Protein AF-A0A540VCS0-F1 (afdb_monomer_lite)

Sequence (58 aa):
MPRLRRLSGPEVIGILKGFGFAVHAQSGSHVKLRRLSPGGQKQTLTIPSCPEAWPFTR

pLDDT: mean 80.7, std 14.21, range [42.25, 93.06]

Secondary structure (DSSP, 8-state):
---PPPPPHHHHHHHHHHTT-EEEEEETTEEEEEEE-TTS-EEEEEEE---S------

Foldseek 3Di:
DDDPDDDAQVRVVVVVVVVQWDFDDDDVQKTWTWHQDPVRDIDIDIDGNPDPDDDPDD

Organism: NCBI:txid1204385

Structure (mmCIF, N/CA/C/O backbone):
data_AF-A0A540VCS0-F1
#
_entry.id   AF-A0A540VCS0-F1
#
loop_
_atom_site.group_PDB
_atom_site.id
_atom_site.type_symbol
_atom_site.label_atom_id
_atom_site.label_alt_id
_atom_site.label_comp_id
_atom_site.label_asym_id
_atom_site.label_entity_id
_atom_site.label_seq_id
_atom_site.pdbx_PDB_ins_code
_atom_site.Cartn_x
_atom_site.Cartn_y
_atom_site.Cartn_z
_atom_site.occupancy
_atom_site.B_iso_or_equiv
_atom_site.auth_seq_id
_atom_site.auth_comp_id
_atom_site.auth_asym_id
_atom_site.auth_atom_id
_atom_site.pdbx_PDB_model_num
ATOM 1 N N . MET A 1 1 ? 14.142 -27.400 -5.218 1.00 58.94 1 MET A N 1
ATOM 2 C CA . MET A 1 1 ? 13.830 -26.157 -4.477 1.00 58.94 1 MET A CA 1
ATOM 3 C C . MET A 1 1 ? 12.996 -25.259 -5.381 1.00 58.94 1 MET A C 1
ATOM 5 O O . MET A 1 1 ? 13.478 -24.940 -6.465 1.00 58.94 1 MET 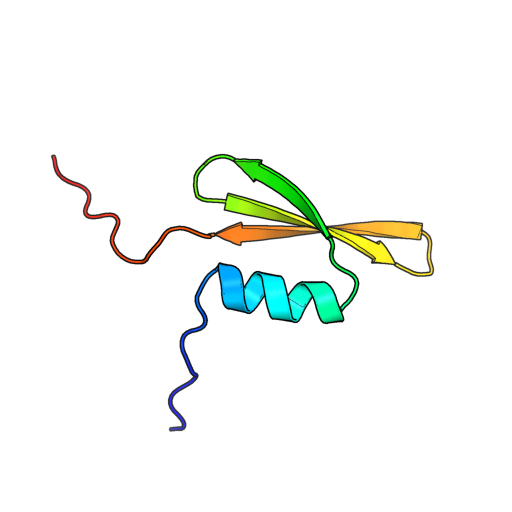A O 1
ATOM 9 N N . PRO A 1 2 ? 11.746 -24.918 -5.027 1.00 66.38 2 PRO A N 1
ATOM 10 C CA . PRO A 1 2 ? 10.930 -24.042 -5.859 1.00 66.38 2 PRO A CA 1
ATOM 11 C C . PRO A 1 2 ? 11.562 -22.646 -5.880 1.00 66.38 2 PRO A C 1
ATOM 13 O O . PRO A 1 2 ? 11.851 -22.071 -4.833 1.00 66.38 2 PRO A O 1
ATOM 16 N N . ARG A 1 3 ? 11.824 -22.113 -7.077 1.00 69.31 3 ARG A N 1
ATOM 17 C CA . ARG A 1 3 ? 12.314 -20.741 -7.237 1.00 69.31 3 ARG A CA 1
ATOM 18 C C . ARG A 1 3 ? 11.179 -19.802 -6.824 1.00 69.31 3 ARG A C 1
ATOM 20 O O . ARG A 1 3 ? 10.174 -19.731 -7.530 1.00 69.31 3 ARG A O 1
ATOM 27 N N . LEU A 1 4 ? 11.307 -19.119 -5.682 1.00 78.25 4 LEU A N 1
ATOM 28 C CA . LEU A 1 4 ? 10.376 -18.044 -5.337 1.00 78.25 4 LEU A CA 1
ATOM 29 C C . LEU A 1 4 ? 10.433 -16.991 -6.446 1.00 78.25 4 LEU A C 1
ATOM 31 O O . LEU A 1 4 ? 11.513 -16.534 -6.828 1.00 78.25 4 LEU A O 1
ATOM 35 N N . ARG A 1 5 ? 9.265 -16.617 -6.973 1.00 80.25 5 ARG A N 1
ATOM 36 C CA . ARG A 1 5 ? 9.161 -15.518 -7.932 1.00 80.25 5 ARG A CA 1
ATOM 37 C C . ARG A 1 5 ? 9.649 -14.240 -7.256 1.00 80.25 5 ARG A C 1
ATOM 39 O O . ARG A 1 5 ? 9.147 -13.872 -6.196 1.00 80.25 5 ARG A O 1
ATOM 46 N N . ARG A 1 6 ? 10.610 -13.560 -7.882 1.00 80.31 6 ARG A N 1
ATOM 47 C CA . ARG A 1 6 ? 10.953 -12.185 -7.517 1.00 80.31 6 ARG A CA 1
ATOM 48 C C . ARG A 1 6 ? 9.784 -11.294 -7.911 1.00 80.31 6 ARG A C 1
ATOM 50 O O . 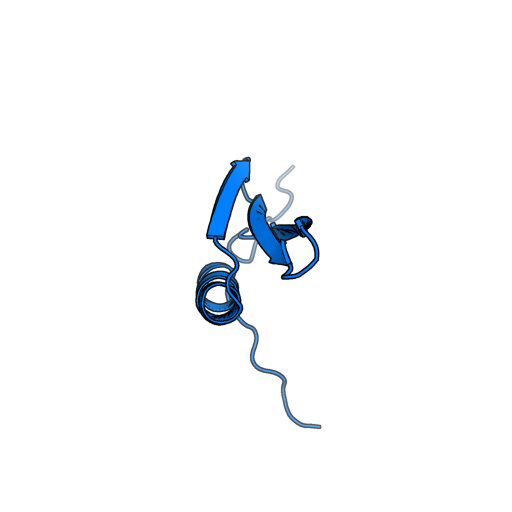ARG A 1 6 ? 9.411 -11.265 -9.078 1.00 80.31 6 ARG A O 1
ATOM 57 N N . LEU A 1 7 ? 9.205 -10.620 -6.926 1.00 82.75 7 LEU A N 1
ATOM 58 C CA . LEU A 1 7 ? 8.161 -9.627 -7.133 1.00 82.75 7 LEU A CA 1
ATOM 59 C C . LEU A 1 7 ? 8.813 -8.251 -7.215 1.00 82.75 7 LEU A C 1
ATOM 61 O O . LEU A 1 7 ? 9.656 -7.906 -6.385 1.00 82.75 7 LEU A O 1
ATOM 65 N N . SER A 1 8 ? 8.418 -7.469 -8.209 1.00 82.12 8 SER A N 1
ATOM 66 C CA . SER A 1 8 ? 8.797 -6.063 -8.311 1.00 82.12 8 SER A CA 1
ATOM 67 C C . SER A 1 8 ? 8.062 -5.214 -7.260 1.00 82.12 8 SER A C 1
ATOM 69 O O . SER A 1 8 ? 6.980 -5.572 -6.792 1.00 82.12 8 SER A O 1
ATOM 71 N N . GLY A 1 9 ? 8.628 -4.058 -6.893 1.00 82.44 9 GLY A N 1
ATOM 72 C CA . GLY A 1 9 ? 7.987 -3.088 -5.992 1.00 82.44 9 GLY A CA 1
ATOM 73 C C . GLY A 1 9 ? 6.497 -2.821 -6.294 1.00 82.44 9 GLY A C 1
ATOM 74 O O . GLY A 1 9 ? 5.677 -2.954 -5.382 1.00 82.44 9 GLY A O 1
ATOM 75 N N . PRO A 1 10 ? 6.098 -2.513 -7.548 1.00 84.62 10 PRO A N 1
ATOM 76 C CA . PRO A 1 10 ? 4.689 -2.312 -7.892 1.00 84.62 10 PRO A CA 1
ATOM 77 C C . PRO A 1 10 ? 3.824 -3.572 -7.740 1.00 84.62 10 PRO A C 1
ATOM 79 O O . PRO A 1 10 ? 2.672 -3.449 -7.322 1.00 84.62 10 PRO A O 1
ATOM 82 N N . GLU A 1 11 ? 4.351 -4.772 -8.008 1.00 88.06 11 GLU A N 1
ATOM 83 C CA . GLU A 1 11 ? 3.615 -6.026 -7.770 1.00 88.06 11 GLU A CA 1
ATOM 84 C C . GLU A 1 11 ? 3.334 -6.230 -6.278 1.00 88.06 11 GLU A C 1
ATOM 86 O O . GLU A 1 11 ? 2.204 -6.540 -5.896 1.00 88.06 11 GLU A O 1
ATOM 91 N N . VAL A 1 12 ? 4.327 -5.983 -5.418 1.00 87.12 12 VAL A N 1
ATOM 92 C CA . VAL A 1 12 ? 4.162 -6.057 -3.957 1.00 87.12 12 VAL A CA 1
ATOM 93 C C . VAL A 1 12 ? 3.121 -5.045 -3.474 1.00 87.12 12 VAL A C 1
ATOM 95 O O . VAL A 1 12 ? 2.258 -5.385 -2.665 1.00 87.12 12 VAL A O 1
ATOM 98 N N . ILE A 1 13 ? 3.145 -3.816 -3.997 1.00 88.12 13 ILE A N 1
ATOM 99 C CA . ILE A 1 13 ? 2.143 -2.789 -3.676 1.00 88.12 13 ILE A CA 1
ATOM 100 C C . ILE A 1 13 ? 0.743 -3.237 -4.115 1.00 88.12 13 ILE A C 1
ATOM 102 O O . ILE A 1 13 ? -0.211 -3.068 -3.356 1.00 88.12 13 ILE A O 1
ATOM 106 N N . GLY A 1 14 ? 0.606 -3.817 -5.310 1.00 90.31 14 GLY A N 1
ATOM 107 C CA . GLY A 1 14 ? -0.661 -4.350 -5.816 1.00 90.31 14 GLY A CA 1
ATOM 108 C C . GLY A 1 14 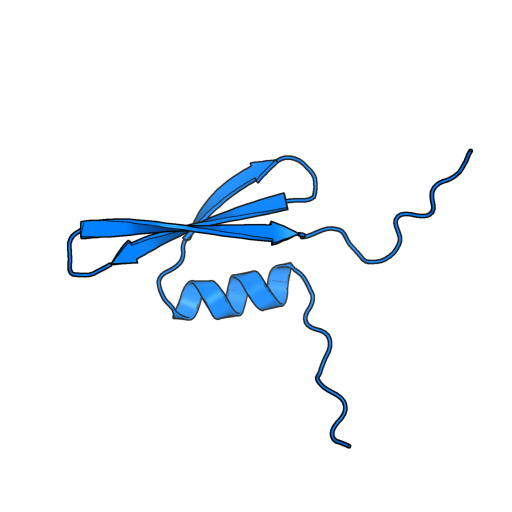? -1.239 -5.441 -4.914 1.00 90.31 14 GLY A C 1
ATOM 109 O O . GLY A 1 14 ? -2.412 -5.381 -4.550 1.00 90.31 14 GLY A O 1
ATOM 110 N N . ILE A 1 15 ? -0.399 -6.380 -4.477 1.00 90.75 15 ILE A N 1
ATOM 111 C CA . ILE A 1 15 ? -0.788 -7.435 -3.533 1.00 90.75 15 ILE A CA 1
ATOM 112 C C . ILE A 1 15 ? -1.223 -6.822 -2.195 1.00 90.75 15 ILE A C 1
ATOM 114 O O . ILE A 1 15 ? -2.295 -7.143 -1.684 1.00 90.75 15 ILE A O 1
ATOM 118 N N . LEU A 1 16 ? -0.434 -5.896 -1.639 1.00 90.38 16 LEU A N 1
ATOM 119 C CA . LEU A 1 16 ? -0.718 -5.273 -0.341 1.00 90.38 16 LEU A CA 1
ATOM 120 C C . LEU A 1 16 ? -1.987 -4.407 -0.356 1.00 90.38 16 LEU A C 1
ATOM 122 O O . LEU A 1 16 ? -2.688 -4.355 0.657 1.00 90.38 16 LEU A O 1
ATOM 126 N N . LYS A 1 17 ? -2.354 -3.814 -1.498 1.00 90.56 17 LYS A N 1
ATOM 127 C CA . LYS A 1 17 ? -3.658 -3.151 -1.669 1.00 90.56 17 LYS A CA 1
ATOM 128 C C . LYS A 1 17 ? -4.835 -4.092 -1.409 1.00 90.56 17 LYS A C 1
ATOM 130 O O . LYS A 1 17 ? -5.783 -3.686 -0.743 1.00 90.56 17 LYS A O 1
ATOM 135 N N . GLY A 1 18 ? -4.746 -5.356 -1.832 1.00 91.06 18 GLY A N 1
ATOM 136 C CA . GLY A 1 18 ? -5.762 -6.377 -1.540 1.00 91.06 18 GLY A CA 1
ATOM 137 C C . GLY A 1 18 ? -5.915 -6.689 -0.045 1.00 91.06 18 GLY A C 1
ATOM 138 O O . GLY A 1 18 ? -6.996 -7.049 0.406 1.00 91.06 18 GLY A O 1
ATOM 139 N N . PHE A 1 19 ? -4.865 -6.471 0.752 1.00 88.62 19 PHE A N 1
ATOM 140 C CA . PHE A 1 19 ? -4.887 -6.626 2.213 1.00 88.62 19 PHE A CA 1
ATOM 141 C C . PHE A 1 19 ? -5.335 -5.358 2.966 1.00 88.62 19 PHE A C 1
ATOM 143 O O . PHE A 1 19 ? -5.182 -5.280 4.193 1.00 88.62 19 PHE A O 1
ATOM 150 N N . GLY A 1 20 ? -5.848 -4.354 2.247 1.00 90.25 20 GLY A N 1
ATOM 151 C CA . GLY A 1 20 ? -6.314 -3.083 2.804 1.00 90.25 20 GLY A CA 1
ATOM 152 C C . GLY A 1 20 ? -5.209 -2.056 3.057 1.00 90.25 20 GLY A C 1
ATOM 153 O O . GLY A 1 20 ? -5.447 -1.070 3.753 1.00 90.25 20 GLY A O 1
ATOM 154 N N . PHE A 1 21 ? -3.996 -2.264 2.532 1.00 92.12 21 PHE A N 1
ATOM 155 C CA . PHE A 1 21 ? -2.945 -1.249 2.592 1.00 92.12 21 PHE A CA 1
ATOM 156 C C . PHE A 1 21 ? -3.105 -0.215 1.479 1.00 92.12 21 PHE A C 1
ATOM 158 O O . PHE A 1 21 ? -3.207 -0.542 0.303 1.00 92.12 21 PHE A O 1
ATOM 165 N N . ALA A 1 22 ? -3.041 1.058 1.842 1.00 91.50 22 ALA A N 1
ATOM 166 C CA . ALA A 1 22 ? -3.018 2.170 0.904 1.00 91.50 22 ALA A CA 1
ATOM 167 C C . ALA A 1 22 ? -1.630 2.814 0.874 1.00 91.50 22 ALA A C 1
ATOM 169 O O . ALA A 1 22 ? -0.920 2.826 1.879 1.00 91.50 22 ALA A O 1
ATOM 170 N N . VAL A 1 23 ? -1.239 3.385 -0.266 1.00 90.69 23 VAL A N 1
ATOM 171 C CA . VAL A 1 23 ? -0.022 4.204 -0.344 1.00 90.69 23 VAL A CA 1
ATOM 172 C C . VAL A 1 23 ? -0.235 5.464 0.481 1.00 90.69 23 VAL A C 1
ATOM 174 O O . VAL A 1 23 ? -1.156 6.232 0.225 1.00 90.69 23 VAL A O 1
ATOM 177 N N . HIS A 1 24 ? 0.604 5.648 1.495 1.00 92.19 24 HIS A N 1
ATOM 178 C CA . HIS A 1 24 ? 0.548 6.793 2.392 1.00 92.19 24 HIS A CA 1
ATOM 179 C C . HIS A 1 24 ? 1.556 7.871 2.005 1.00 92.19 24 HIS A C 1
ATOM 181 O O . HIS A 1 24 ? 1.236 9.053 2.064 1.00 92.19 24 HIS A O 1
ATOM 187 N N . ALA A 1 25 ? 2.770 7.469 1.633 1.00 89.00 25 ALA A N 1
ATOM 188 C CA . ALA A 1 25 ? 3.827 8.378 1.209 1.00 89.00 25 ALA A CA 1
ATOM 189 C C . ALA A 1 25 ? 4.864 7.624 0.377 1.00 89.00 25 ALA A C 1
ATOM 191 O O . ALA A 1 25 ? 5.046 6.422 0.551 1.00 89.00 25 ALA A O 1
ATOM 192 N N . GLN A 1 26 ? 5.598 8.332 -0.470 1.00 88.06 26 GLN A N 1
ATOM 193 C CA . GLN A 1 26 ? 6.781 7.809 -1.142 1.00 88.06 26 GLN A CA 1
ATOM 194 C C . GLN A 1 26 ? 7.938 8.774 -0.895 1.00 88.06 26 GLN A C 1
ATOM 196 O O . GLN A 1 26 ? 7.769 9.983 -1.014 1.00 88.06 26 GLN A O 1
ATOM 201 N N . SER A 1 27 ? 9.097 8.239 -0.518 1.00 83.88 27 SER A N 1
ATOM 202 C CA . SER A 1 27 ? 10.338 8.999 -0.373 1.00 83.88 27 SER A CA 1
ATOM 203 C C . SER A 1 27 ? 11.430 8.299 -1.170 1.00 83.88 27 SER A C 1
ATOM 205 O O . SER A 1 27 ? 11.868 7.202 -0.809 1.00 83.88 27 SER A O 1
ATOM 207 N N . GLY A 1 28 ? 11.810 8.904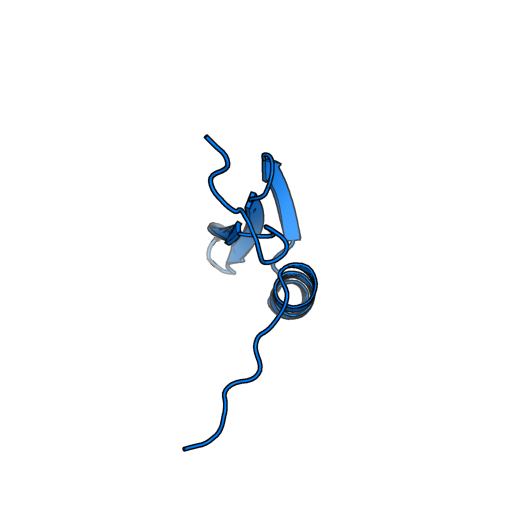 -2.298 1.00 83.00 28 GLY A N 1
ATOM 208 C CA . GLY A 1 28 ? 12.725 8.308 -3.269 1.00 83.00 28 GLY A CA 1
ATOM 209 C C . GLY A 1 28 ? 12.281 6.902 -3.681 1.00 83.00 28 GLY A C 1
ATOM 210 O O . GLY A 1 28 ? 11.135 6.680 -4.082 1.00 83.00 28 GLY A O 1
ATOM 211 N N . SER A 1 29 ? 13.188 5.942 -3.515 1.00 83.19 29 SER A N 1
ATOM 212 C CA . SER A 1 29 ? 12.961 4.527 -3.817 1.00 83.19 29 SER A CA 1
ATOM 213 C C . SER A 1 29 ? 12.199 3.766 -2.729 1.00 83.19 29 SER A C 1
ATOM 215 O O . SER A 1 29 ? 12.151 2.547 -2.801 1.00 83.19 29 SER A O 1
ATOM 217 N N . HIS A 1 30 ? 11.627 4.413 -1.709 1.00 86.69 30 HIS A N 1
ATOM 218 C CA . HIS A 1 30 ? 10.851 3.741 -0.660 1.00 86.69 30 HIS A CA 1
ATOM 219 C C . HIS A 1 30 ? 9.397 4.204 -0.660 1.00 86.69 30 HIS A C 1
ATOM 221 O O . HIS A 1 30 ? 9.105 5.397 -0.580 1.00 86.69 30 HIS A O 1
ATOM 227 N N . VAL A 1 31 ? 8.471 3.250 -0.678 1.00 90.44 31 VAL A N 1
ATOM 228 C CA . VAL A 1 31 ? 7.029 3.492 -0.615 1.00 90.44 31 VAL A CA 1
ATOM 229 C C . VAL A 1 31 ? 6.516 3.070 0.756 1.00 90.44 31 VAL A C 1
ATOM 231 O O . VAL A 1 31 ? 6.667 1.924 1.170 1.00 90.44 31 VAL A O 1
ATOM 234 N N . LYS A 1 32 ? 5.893 4.003 1.471 1.00 92.38 32 LYS A N 1
ATOM 235 C CA . LYS A 1 32 ? 5.193 3.763 2.731 1.00 92.38 32 LYS A CA 1
ATOM 236 C C . LYS A 1 32 ? 3.742 3.423 2.433 1.00 92.38 32 LYS A C 1
ATOM 238 O O . LYS A 1 32 ? 2.984 4.247 1.923 1.00 92.38 32 LYS A O 1
ATOM 243 N N . LEU A 1 33 ? 3.356 2.215 2.793 1.00 92.44 33 LEU A N 1
ATOM 244 C CA . LEU A 1 33 ? 1.998 1.710 2.772 1.00 92.44 33 LEU A CA 1
ATOM 245 C C . LEU A 1 33 ? 1.423 1.765 4.180 1.00 92.44 33 LEU A C 1
ATOM 247 O O . LEU A 1 33 ? 2.130 1.507 5.150 1.00 92.44 33 LEU A O 1
ATOM 251 N N . ARG A 1 34 ? 0.141 2.074 4.315 1.00 93.06 34 ARG A N 1
ATOM 252 C CA . ARG A 1 34 ? -0.530 2.149 5.606 1.00 93.06 34 ARG A CA 1
ATOM 253 C C . ARG A 1 34 ? -1.901 1.510 5.535 1.00 93.06 34 ARG A C 1
ATOM 255 O O . ARG A 1 34 ? -2.634 1.727 4.576 1.00 93.06 34 ARG A O 1
ATOM 262 N N . ARG A 1 35 ? -2.258 0.767 6.578 1.00 92.69 35 ARG A N 1
ATOM 263 C CA . ARG A 1 35 ? -3.632 0.323 6.819 1.00 92.69 35 ARG A CA 1
ATOM 264 C C . ARG A 1 35 ? -4.065 0.608 8.246 1.00 92.69 35 ARG A C 1
ATOM 266 O O . ARG A 1 35 ? -3.235 0.778 9.144 1.00 92.69 35 ARG A O 1
ATOM 273 N N . LEU A 1 36 ? -5.375 0.634 8.442 1.00 91.19 36 LEU A N 1
ATOM 274 C CA . LEU A 1 36 ? -6.001 0.645 9.756 1.00 91.19 36 LEU A CA 1
ATOM 275 C C . LEU A 1 36 ? -6.457 -0.780 10.064 1.00 91.19 36 LEU A C 1
ATOM 277 O O . LEU A 1 36 ? -7.151 -1.395 9.259 1.00 91.19 36 LEU A O 1
ATOM 281 N N . SER A 1 37 ? -6.029 -1.324 11.199 1.00 84.25 37 SER A N 1
ATOM 282 C CA . SER A 1 37 ? -6.586 -2.584 11.693 1.00 84.25 37 SER A CA 1
ATOM 283 C C . SER A 1 37 ? -7.981 -2.356 12.281 1.00 84.25 37 SER A C 1
ATOM 285 O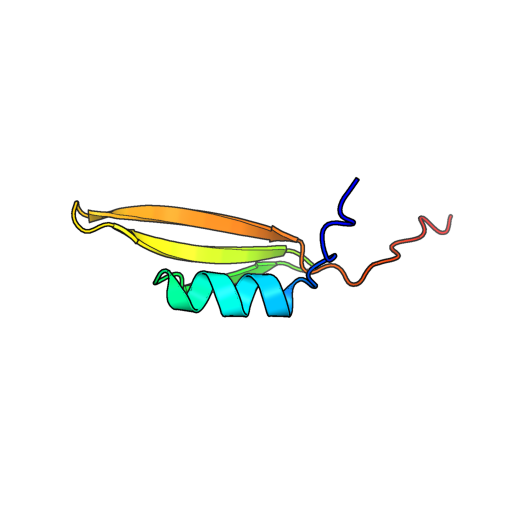 O . SER A 1 37 ? -8.261 -1.246 12.738 1.00 84.25 37 SER A O 1
ATOM 287 N N . PRO A 1 38 ? -8.824 -3.401 12.362 1.00 80.12 38 PRO A N 1
ATOM 288 C CA . PRO A 1 38 ? -10.144 -3.315 12.991 1.00 80.12 38 PRO A CA 1
ATOM 289 C C . PRO A 1 38 ? -10.104 -2.765 14.428 1.00 80.12 38 PRO A C 1
ATOM 291 O O . PRO A 1 38 ? -11.019 -2.074 14.849 1.00 80.12 38 PRO A O 1
ATOM 294 N N . GLY A 1 39 ? -9.006 -3.000 15.158 1.00 84.75 39 GLY A N 1
ATOM 295 C CA . GLY A 1 39 ? -8.762 -2.441 16.495 1.00 84.75 39 GLY A CA 1
ATOM 296 C C . GLY A 1 39 ? -8.187 -1.015 16.519 1.00 84.75 39 GLY A C 1
ATOM 297 O O . GLY A 1 39 ? -7.555 -0.641 17.500 1.00 84.75 39 GLY A O 1
ATOM 298 N N . GLY A 1 40 ? -8.286 -0.245 15.429 1.00 85.06 40 GLY A N 1
ATOM 299 C CA . GLY A 1 40 ? -7.815 1.148 15.345 1.00 85.06 40 GLY A CA 1
ATOM 300 C C . GLY A 1 40 ? -6.295 1.332 15.215 1.00 85.06 40 GLY A C 1
ATOM 301 O O . GLY A 1 40 ? -5.813 2.457 15.065 1.00 85.06 40 GLY A O 1
ATOM 302 N N . GLN A 1 41 ? -5.523 0.243 15.225 1.00 88.56 41 GLN A N 1
ATOM 303 C CA . GLN A 1 41 ? -4.065 0.295 15.114 1.00 88.56 41 GLN A CA 1
ATOM 304 C C . GLN A 1 41 ? -3.620 0.683 13.701 1.00 88.56 41 GLN A C 1
ATOM 306 O O . GLN A 1 41 ? -4.062 0.107 12.703 1.00 88.56 41 GLN A O 1
ATOM 311 N N . LYS A 1 42 ? -2.704 1.649 13.617 1.00 90.69 42 LYS A N 1
ATOM 312 C CA . LYS A 1 42 ? -2.100 2.107 12.361 1.00 90.69 42 LYS A CA 1
ATOM 313 C C . LYS A 1 42 ? -0.901 1.221 12.043 1.00 90.69 42 LYS A C 1
ATOM 315 O O . LYS A 1 42 ? 0.126 1.311 12.705 1.00 90.69 42 LYS A O 1
ATOM 320 N N . GLN A 1 43 ? -1.012 0.398 11.008 1.00 91.81 43 GLN A N 1
ATOM 321 C CA . GLN A 1 43 ? 0.091 -0.436 10.536 1.00 91.81 43 GLN A CA 1
ATOM 322 C C . GLN A 1 43 ? 0.714 0.224 9.314 1.00 91.81 43 GLN A C 1
ATOM 324 O O . GLN A 1 43 ? 0.035 0.399 8.303 1.00 91.81 43 GLN A O 1
ATOM 329 N N . THR A 1 44 ? 1.986 0.608 9.419 1.00 91.81 44 THR A N 1
ATOM 330 C CA . THR A 1 44 ? 2.743 1.213 8.317 1.00 91.81 44 THR A CA 1
ATOM 331 C C . THR A 1 44 ? 3.852 0.261 7.889 1.00 91.81 44 THR A C 1
ATOM 333 O O . THR A 1 44 ? 4.649 -0.162 8.720 1.00 91.81 44 THR A O 1
ATOM 336 N N . LEU A 1 45 ? 3.901 -0.069 6.603 1.00 89.12 45 LEU A N 1
ATOM 337 C CA . LEU A 1 45 ? 4.940 -0.881 5.980 1.00 89.12 45 LEU A CA 1
ATOM 338 C C . LEU A 1 45 ? 5.746 -0.010 5.022 1.00 89.12 45 LEU A C 1
ATOM 340 O O . LEU A 1 45 ? 5.167 0.711 4.216 1.00 89.12 45 LEU A O 1
ATOM 344 N N . THR A 1 46 ? 7.070 -0.094 5.081 1.00 90.50 46 THR A N 1
ATOM 345 C CA . THR A 1 46 ? 7.950 0.580 4.120 1.00 90.50 46 THR A CA 1
ATOM 346 C C . THR A 1 46 ? 8.503 -0.464 3.161 1.00 90.50 46 THR A C 1
ATOM 348 O O . THR A 1 46 ? 9.173 -1.397 3.593 1.00 90.50 46 THR A O 1
ATOM 351 N N . ILE A 1 47 ? 8.210 -0.315 1.871 1.00 85.12 47 ILE A N 1
ATOM 352 C CA . ILE A 1 47 ? 8.652 -1.217 0.807 1.00 85.12 47 ILE A CA 1
ATOM 353 C C . ILE A 1 47 ? 9.698 -0.490 -0.047 1.00 85.12 47 ILE A C 1
ATOM 355 O O . ILE A 1 47 ? 9.412 0.608 -0.535 1.00 85.12 47 ILE A O 1
ATOM 359 N N . PRO A 1 48 ? 10.889 -1.066 -0.273 1.00 83.44 48 PRO A N 1
ATOM 360 C CA . PRO A 1 48 ? 11.800 -0.557 -1.286 1.00 83.44 48 PRO A CA 1
ATOM 361 C C . PRO A 1 48 ? 11.213 -0.830 -2.681 1.00 83.44 48 PRO A C 1
ATOM 363 O O . PRO A 1 48 ? 10.980 -1.967 -3.076 1.00 83.44 48 PRO A O 1
ATOM 366 N N . SER A 1 49 ? 10.970 0.236 -3.431 1.00 74.81 49 SER A N 1
ATOM 367 C CA . SER A 1 49 ? 10.584 0.259 -4.842 1.00 74.81 49 SER A CA 1
ATOM 368 C C . SER A 1 49 ? 11.760 0.665 -5.743 1.00 74.81 49 SER A C 1
ATOM 370 O O . SER A 1 49 ? 11.547 1.210 -6.826 1.00 74.81 49 SER A O 1
ATOM 372 N N . CYS A 1 50 ? 13.004 0.438 -5.307 1.00 66.94 50 CYS A N 1
ATOM 373 C CA . CYS A 1 50 ? 14.154 0.633 -6.183 1.00 66.94 50 CYS A CA 1
ATOM 374 C C . CYS A 1 50 ? 14.060 -0.388 -7.330 1.00 66.94 50 CYS A C 1
ATOM 376 O O . CYS A 1 50 ? 13.979 -1.586 -7.034 1.00 66.94 50 CYS A O 1
ATOM 378 N N . PRO A 1 51 ? 14.039 0.034 -8.607 1.00 57.00 51 PRO A N 1
ATOM 379 C CA . PRO A 1 51 ? 14.284 -0.900 -9.690 1.00 57.00 51 PRO A CA 1
ATOM 380 C C . PRO A 1 51 ? 15.657 -1.518 -9.433 1.00 57.00 51 PRO A C 1
ATOM 382 O O . PRO A 1 51 ? 16.614 -0.833 -9.077 1.00 57.00 51 PRO A O 1
ATOM 385 N N . GLU A 1 52 ? 15.711 -2.840 -9.494 1.00 60.66 52 GLU A N 1
ATOM 386 C CA . GLU A 1 52 ? 16.947 -3.586 -9.346 1.00 60.66 52 GLU A CA 1
ATOM 387 C C . GLU A 1 52 ? 18.080 -2.955 -10.173 1.00 60.66 52 GLU A C 1
ATOM 389 O O . GLU A 1 52 ? 17.876 -2.627 -11.338 1.00 60.66 52 GLU A O 1
ATOM 394 N N . ALA A 1 53 ? 19.251 -2.841 -9.532 1.00 47.44 53 ALA A N 1
ATOM 395 C CA . ALA A 1 53 ? 20.482 -2.164 -9.951 1.00 47.44 53 ALA A CA 1
ATOM 396 C C . ALA A 1 53 ? 20.618 -0.701 -9.488 1.00 47.44 53 ALA A C 1
ATOM 398 O O . ALA A 1 53 ? 20.489 0.243 -10.260 1.00 47.44 53 ALA A O 1
ATOM 399 N N . TRP A 1 54 ? 21.036 -0.525 -8.229 1.00 42.25 54 TRP A N 1
ATOM 400 C CA . TRP A 1 54 ? 21.889 0.611 -7.877 1.00 42.25 54 TRP A CA 1
ATOM 401 C C . TRP A 1 54 ? 23.351 0.139 -7.872 1.00 42.25 54 TRP A C 1
ATOM 403 O O . TRP A 1 54 ? 23.807 -0.389 -6.853 1.00 42.25 54 TRP A O 1
ATOM 413 N N . PRO A 1 55 ? 24.102 0.252 -8.984 1.00 47.03 55 PRO A N 1
ATOM 414 C CA . PRO A 1 55 ? 25.545 0.147 -8.914 1.00 47.03 55 PRO A CA 1
ATOM 415 C C . PRO A 1 55 ? 26.042 1.416 -8.221 1.00 47.03 55 PRO A C 1
ATOM 417 O O . PRO A 1 55 ? 25.816 2.530 -8.693 1.00 47.03 55 PRO A O 1
ATOM 420 N N . PHE A 1 56 ? 26.710 1.258 -7.083 1.00 48.53 56 PHE A N 1
ATOM 421 C CA . PHE A 1 56 ? 27.596 2.294 -6.566 1.00 48.53 56 PHE A CA 1
ATOM 422 C C . PHE A 1 56 ? 28.609 2.596 -7.682 1.00 48.53 56 PHE A C 1
ATOM 424 O O . PHE A 1 56 ? 29.523 1.808 -7.921 1.00 48.53 56 PHE A O 1
ATOM 431 N N . THR A 1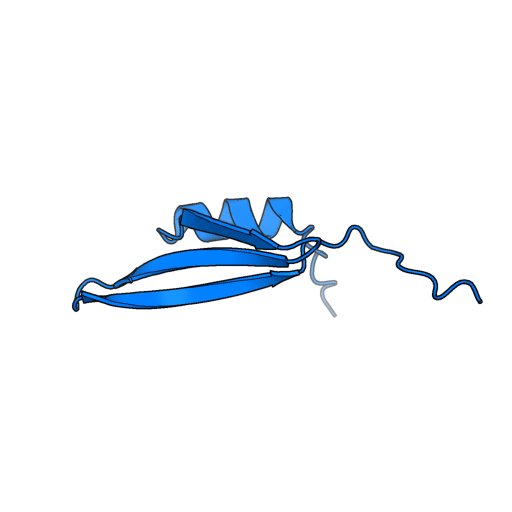 57 ? 28.403 3.678 -8.430 1.00 50.66 57 THR A N 1
ATOM 432 C CA . THR A 1 57 ? 29.416 4.191 -9.355 1.00 50.66 57 THR A CA 1
ATOM 433 C C . THR A 1 57 ? 30.087 5.353 -8.634 1.00 50.66 57 THR A C 1
ATOM 435 O O . THR A 1 57 ? 29.389 6.175 -8.045 1.00 50.66 57 THR A O 1
ATOM 438 N N . ARG A 1 58 ? 31.422 5.273 -8.592 1.00 46.78 58 ARG A N 1
ATOM 439 C CA . ARG A 1 58 ? 32.378 6.019 -7.757 1.00 46.78 58 ARG A CA 1
ATOM 440 C C . ARG A 1 58 ? 32.128 7.514 -7.628 1.00 46.78 58 ARG A C 1
ATOM 442 O O . ARG A 1 58 ? 31.802 8.140 -8.657 1.00 46.78 58 ARG A O 1
#

Radius of gyration: 14.08 Å; chains: 1; bounding box: 42×35×26 Å

InterPro domains:
  IPR012933 HicA mRNA interferase family [PF07927] (10-48)
  IPR038570 HicA superfamily [G3DSA:3.30.920.30] (6-55)